Protein AF-A0AAV0WYZ7-F1 (afdb_monomer_lite)

Foldseek 3Di:
DPPVPDDPLPDDPVLLVVLLVCLVVVPDLVVVCVVSVDDSVSSVVSNVVNVVVVVVVVVPDDDPDDVPKDKDKPDWLCPDQPDVNDDDDDPVNDDPDDDPDDDDDDDDDDPPPPPDPPDDRDPDDTDIWIWIADPNDIDIDD

Radius of gyration: 27.32 Å; chains: 1; bounding box: 54×78×45 Å

Structure (mmCIF, N/CA/C/O backbone):
data_AF-A0AAV0WYZ7-F1
#
_entry.id   AF-A0AAV0WYZ7-F1
#
loop_
_atom_site.group_PDB
_atom_site.id
_atom_site.type_symbol
_atom_site.label_atom_id
_atom_site.label_alt_id
_atom_site.label_comp_id
_atom_site.label_asym_id
_atom_site.label_entity_id
_atom_site.label_seq_id
_atom_site.pdbx_PDB_ins_code
_atom_site.Cartn_x
_atom_site.Cartn_y
_atom_site.Cartn_z
_atom_site.occupancy
_atom_site.B_iso_or_equiv
_atom_site.auth_seq_id
_atom_site.auth_comp_id
_atom_site.auth_asym_id
_atom_site.auth_atom_id
_atom_site.pdbx_PDB_model_num
ATOM 1 N N . MET A 1 1 ? 3.472 -14.834 3.094 1.00 48.53 1 MET A N 1
ATOM 2 C CA . MET A 1 1 ? 4.379 -15.950 3.443 1.00 48.53 1 MET A CA 1
ATOM 3 C C . MET A 1 1 ? 3.610 -17.243 3.278 1.00 48.53 1 MET A C 1
ATOM 5 O O . MET A 1 1 ? 2.420 -17.246 3.577 1.00 48.53 1 MET A O 1
ATOM 9 N N . ASP A 1 2 ? 4.237 -18.294 2.753 1.00 50.19 2 ASP A N 1
ATOM 10 C CA . ASP A 1 2 ? 3.587 -19.603 2.706 1.00 50.19 2 ASP A CA 1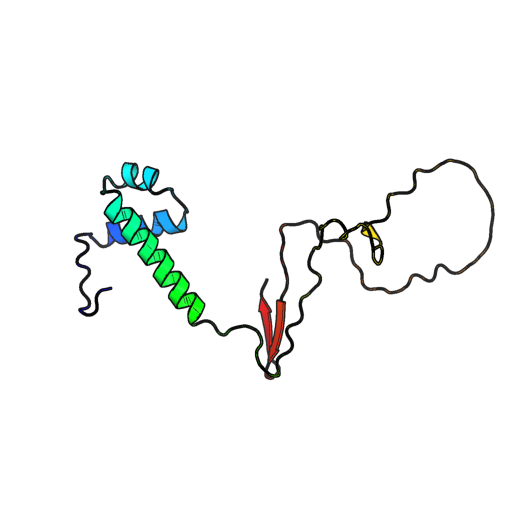
ATOM 11 C C . ASP A 1 2 ? 3.418 -20.168 4.131 1.00 50.19 2 ASP A C 1
ATOM 13 O O . ASP A 1 2 ? 4.011 -19.677 5.095 1.00 50.19 2 ASP A O 1
ATOM 17 N N . ARG A 1 3 ? 2.586 -21.205 4.280 1.00 49.91 3 ARG A N 1
ATOM 18 C CA . ARG A 1 3 ? 2.353 -21.880 5.572 1.00 49.91 3 ARG A CA 1
ATOM 19 C C . ARG A 1 3 ? 3.616 -22.548 6.144 1.00 49.91 3 ARG A C 1
ATOM 21 O O . ARG A 1 3 ? 3.582 -23.024 7.272 1.00 49.91 3 ARG A O 1
ATOM 28 N N . ASN A 1 4 ? 4.716 -22.550 5.390 1.00 55.31 4 ASN A N 1
ATOM 29 C CA . ASN A 1 4 ? 5.968 -23.225 5.708 1.00 55.31 4 ASN A CA 1
ATOM 30 C C . ASN A 1 4 ? 7.102 -22.234 6.036 1.00 55.31 4 ASN A C 1
ATOM 32 O O . ASN A 1 4 ? 8.247 -22.654 6.201 1.00 55.31 4 ASN A O 1
ATOM 36 N N . GLY A 1 5 ? 6.808 -20.930 6.126 1.00 50.62 5 GLY A N 1
ATOM 37 C CA . GLY A 1 5 ? 7.786 -19.897 6.471 1.00 50.62 5 GLY A CA 1
ATOM 38 C C . GLY A 1 5 ? 8.880 -19.677 5.420 1.00 50.62 5 GLY A C 1
ATOM 39 O O . GLY A 1 5 ? 9.884 -19.037 5.725 1.00 50.62 5 GLY A O 1
ATOM 40 N N . LYS A 1 6 ? 8.714 -20.183 4.190 1.00 51.09 6 LYS A N 1
ATOM 41 C CA . LYS A 1 6 ? 9.671 -20.001 3.093 1.00 51.09 6 LYS A CA 1
ATOM 42 C C . LYS A 1 6 ? 9.130 -19.007 2.068 1.00 51.09 6 LYS A C 1
ATOM 44 O O . LYS A 1 6 ? 8.028 -19.125 1.537 1.00 51.09 6 LYS A O 1
ATOM 49 N N . CYS A 1 7 ? 9.932 -17.996 1.752 1.00 58.19 7 CYS A N 1
ATOM 50 C CA . CYS A 1 7 ? 9.715 -17.152 0.584 1.00 58.19 7 CYS A CA 1
ATOM 51 C C . CYS A 1 7 ? 10.257 -17.874 -0.659 1.00 58.19 7 CYS A C 1
ATOM 53 O O . CYS A 1 7 ? 11.401 -17.688 -1.056 1.00 58.19 7 CYS A O 1
ATOM 55 N N . ASN A 1 8 ? 9.426 -18.685 -1.318 1.00 65.06 8 ASN A N 1
ATOM 56 C CA . ASN A 1 8 ? 9.781 -19.321 -2.600 1.00 65.06 8 ASN A CA 1
ATOM 57 C C . ASN A 1 8 ? 9.765 -18.330 -3.784 1.00 65.06 8 ASN A C 1
ATOM 59 O O . ASN A 1 8 ? 9.566 -18.725 -4.927 1.00 65.06 8 ASN A O 1
ATOM 63 N N . SER A 1 9 ? 9.935 -17.031 -3.524 1.00 72.75 9 SER A N 1
ATOM 64 C CA . SER A 1 9 ? 9.909 -15.981 -4.543 1.00 72.75 9 SER A CA 1
ATOM 65 C C . SER A 1 9 ? 11.178 -15.945 -5.394 1.00 72.75 9 SER A C 1
ATOM 67 O O . SER A 1 9 ? 11.174 -15.313 -6.446 1.00 72.75 9 SER A O 1
ATOM 69 N N . GLY A 1 10 ? 12.272 -16.564 -4.932 1.00 81.06 10 GLY A N 1
ATOM 70 C CA . GLY A 1 10 ? 13.581 -16.471 -5.586 1.00 81.06 10 GLY A CA 1
ATOM 71 C C . GLY A 1 10 ? 14.179 -15.058 -5.565 1.00 81.06 10 GLY A C 1
ATOM 72 O O . GLY A 1 10 ? 15.140 -14.795 -6.280 1.00 81.06 10 GLY A O 1
ATOM 73 N N . LEU A 1 11 ? 13.608 -14.150 -4.765 1.00 86.94 11 LEU A N 1
ATOM 74 C CA . LEU A 1 11 ? 14.050 -12.765 -4.629 1.00 86.94 11 LEU A CA 1
ATOM 75 C C . LEU A 1 11 ? 14.911 -12.594 -3.384 1.00 86.94 11 LEU A C 1
ATOM 77 O O . LEU A 1 11 ? 14.593 -13.142 -2.326 1.00 86.94 11 LEU A O 1
ATOM 81 N N . ASN A 1 12 ? 15.971 -11.794 -3.501 1.00 89.69 12 ASN A N 1
ATOM 82 C CA . ASN A 1 12 ? 16.735 -11.382 -2.329 1.00 89.69 12 ASN A CA 1
ATOM 83 C C . ASN A 1 12 ? 15.932 -10.353 -1.501 1.00 89.69 12 ASN A C 1
ATOM 85 O O . ASN A 1 12 ? 14.918 -9.817 -1.948 1.00 89.69 12 ASN A O 1
ATOM 89 N N . LEU A 1 13 ? 16.376 -10.072 -0.274 1.00 88.44 13 LEU A N 1
ATOM 90 C CA . LEU A 1 13 ? 15.667 -9.137 0.603 1.00 88.44 13 LEU A CA 1
ATOM 91 C C . LEU A 1 13 ? 15.602 -7.713 0.025 1.00 88.44 13 LEU A C 1
ATOM 93 O O . LEU A 1 13 ? 14.554 -7.078 0.114 1.00 88.44 13 LEU A O 1
ATOM 97 N N . CYS A 1 14 ? 16.688 -7.222 -0.577 1.00 91.69 14 CYS A N 1
ATOM 98 C CA . CYS A 1 14 ? 16.734 -5.888 -1.180 1.00 91.69 14 CYS A CA 1
ATOM 99 C C . CYS A 1 14 ? 15.709 -5.748 -2.311 1.00 91.69 14 CYS A C 1
ATOM 101 O O . CYS A 1 14 ? 14.986 -4.761 -2.349 1.00 91.69 14 CYS A O 1
ATOM 103 N N . ASP A 1 15 ? 15.586 -6.764 -3.162 1.00 91.62 15 ASP A N 1
ATOM 104 C CA . ASP A 1 15 ? 14.616 -6.833 -4.255 1.00 91.62 15 ASP A CA 1
ATOM 105 C C . ASP A 1 15 ? 13.176 -6.750 -3.739 1.00 91.62 15 ASP A C 1
ATOM 107 O O . ASP A 1 15 ? 12.322 -6.084 -4.320 1.00 91.62 15 ASP A O 1
ATOM 111 N N . ILE A 1 16 ? 12.898 -7.453 -2.638 1.00 92.75 16 ILE A N 1
ATOM 112 C CA . ILE A 1 16 ? 11.578 -7.451 -2.009 1.00 92.75 16 ILE A CA 1
ATOM 113 C C . ILE A 1 16 ? 11.268 -6.058 -1.463 1.00 92.75 16 ILE A C 1
ATOM 115 O O . ILE A 1 16 ? 10.188 -5.527 -1.713 1.00 92.75 16 ILE A O 1
ATOM 119 N N . VAL A 1 17 ? 12.213 -5.454 -0.739 1.00 94.31 17 VAL A N 1
ATOM 120 C CA . VAL A 1 17 ? 12.051 -4.104 -0.184 1.00 94.31 17 VAL A CA 1
ATOM 121 C C . VAL A 1 17 ? 11.868 -3.073 -1.299 1.00 94.31 17 VAL A C 1
ATOM 123 O O . VAL A 1 17 ? 11.013 -2.200 -1.176 1.00 94.31 17 VAL A O 1
ATOM 126 N N . GLU A 1 18 ? 12.596 -3.204 -2.407 1.00 95.31 18 GLU A N 1
ATOM 127 C CA . GLU A 1 18 ? 12.457 -2.348 -3.586 1.00 95.31 18 GLU A CA 1
ATOM 128 C C . GLU A 1 18 ? 11.046 -2.437 -4.200 1.00 95.31 18 GLU A C 1
ATOM 130 O O . GLU A 1 18 ? 10.408 -1.415 -4.454 1.00 95.31 18 GLU A O 1
ATOM 135 N N . LEU A 1 19 ? 10.506 -3.650 -4.378 1.00 95.00 19 LEU A N 1
ATOM 136 C CA . LEU A 1 19 ? 9.143 -3.845 -4.891 1.00 95.00 19 LEU A CA 1
ATOM 137 C C . LEU A 1 19 ? 8.076 -3.267 -3.954 1.00 95.00 19 LEU A C 1
ATOM 139 O O . LEU A 1 19 ? 7.120 -2.644 -4.422 1.00 95.00 19 LEU A O 1
ATOM 143 N N . VAL A 1 20 ? 8.246 -3.439 -2.640 1.00 95.69 20 VAL A N 1
ATOM 144 C CA . VAL A 1 20 ? 7.357 -2.831 -1.638 1.00 95.69 20 VAL A CA 1
ATOM 145 C C . VAL A 1 20 ? 7.433 -1.307 -1.716 1.00 95.69 20 VAL A C 1
ATOM 147 O O . VAL A 1 20 ? 6.398 -0.643 -1.689 1.00 95.69 20 VAL A O 1
ATOM 150 N N . TRP A 1 21 ? 8.634 -0.744 -1.867 1.00 96.81 21 TRP A N 1
ATOM 151 C CA . TRP A 1 21 ? 8.832 0.695 -2.024 1.00 96.81 21 TRP A CA 1
ATOM 152 C C . TRP A 1 21 ? 8.088 1.228 -3.255 1.00 96.81 21 TRP A C 1
ATOM 154 O O . TRP A 1 21 ? 7.291 2.157 -3.126 1.00 96.81 21 TRP A O 1
ATOM 164 N N . TYR A 1 22 ? 8.229 0.595 -4.423 1.00 96.94 22 TYR A N 1
ATOM 165 C CA . TYR A 1 22 ? 7.494 1.012 -5.624 1.00 96.94 22 TYR A CA 1
ATOM 166 C C . TYR A 1 22 ? 5.972 0.964 -5.451 1.00 96.94 22 TYR A C 1
ATOM 168 O O . TYR A 1 22 ? 5.272 1.858 -5.937 1.00 96.94 22 TYR A O 1
ATOM 176 N N . TRP A 1 23 ? 5.453 -0.039 -4.736 1.00 96.75 23 TRP A N 1
ATOM 177 C CA . TRP A 1 23 ? 4.027 -0.125 -4.424 1.00 96.75 23 TRP A CA 1
ATOM 178 C C . TRP A 1 23 ? 3.563 1.027 -3.523 1.00 96.75 23 TRP A C 1
ATOM 180 O O . TRP A 1 23 ? 2.546 1.660 -3.813 1.00 96.75 23 TRP A O 1
ATOM 190 N N . VAL A 1 24 ? 4.325 1.349 -2.471 1.00 96.88 24 VAL A N 1
ATOM 191 C CA . VAL A 1 24 ? 4.019 2.471 -1.564 1.00 96.88 24 VAL A CA 1
ATOM 192 C C . VAL A 1 24 ? 3.973 3.795 -2.330 1.00 96.88 24 VAL A C 1
ATOM 194 O O . VAL A 1 24 ? 3.032 4.567 -2.156 1.00 96.88 24 VAL A O 1
ATOM 197 N N . PHE A 1 25 ? 4.921 4.023 -3.242 1.00 96.56 25 PHE A N 1
ATOM 198 C CA . PHE A 1 25 ? 4.986 5.226 -4.081 1.00 96.56 25 PHE A CA 1
ATOM 199 C C . PHE A 1 25 ? 4.038 5.206 -5.296 1.00 96.56 25 PHE A C 1
ATOM 201 O O . PHE A 1 25 ? 4.115 6.091 -6.148 1.00 96.56 25 PHE A O 1
ATOM 208 N N . GLN A 1 26 ? 3.121 4.233 -5.380 1.00 95.88 26 GLN A N 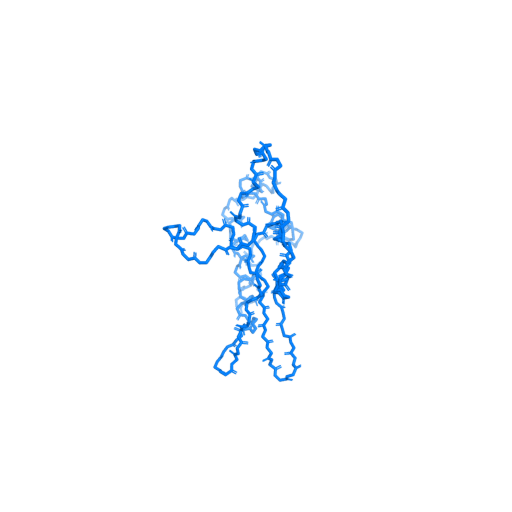1
ATOM 209 C CA . GLN A 1 26 ? 2.106 4.123 -6.438 1.00 95.88 26 GLN A CA 1
ATOM 210 C C . GLN A 1 26 ? 2.693 4.077 -7.862 1.00 95.88 26 GLN A C 1
ATOM 212 O O . GLN A 1 26 ? 2.074 4.532 -8.829 1.00 95.88 26 GLN A O 1
ATOM 217 N N . ILE A 1 27 ? 3.886 3.496 -8.018 1.00 96.88 27 ILE A N 1
ATOM 218 C CA . ILE A 1 27 ? 4.511 3.315 -9.330 1.00 96.88 27 ILE A CA 1
ATOM 219 C C . ILE A 1 27 ? 3.745 2.252 -10.117 1.00 96.88 27 ILE A C 1
ATOM 221 O O . ILE A 1 27 ? 3.452 1.165 -9.612 1.00 96.88 27 ILE A O 1
ATOM 225 N N . LYS A 1 28 ? 3.433 2.542 -11.386 1.00 96.50 28 LYS A N 1
ATOM 226 C CA . LYS A 1 28 ? 2.702 1.609 -12.256 1.00 96.50 28 LYS A CA 1
ATOM 227 C C . LYS A 1 28 ? 3.526 0.345 -12.502 1.00 96.50 28 LYS A C 1
ATOM 229 O O . LYS A 1 28 ? 4.730 0.424 -12.733 1.00 96.50 28 LYS A O 1
ATOM 234 N N . VAL A 1 29 ? 2.856 -0.807 -12.581 1.00 95.75 29 VAL A N 1
ATOM 235 C CA . VAL A 1 29 ? 3.491 -2.114 -12.859 1.00 95.75 29 VAL A CA 1
ATOM 236 C C . VAL A 1 29 ? 4.375 -2.073 -14.110 1.00 95.75 29 VAL A C 1
ATOM 238 O O . VAL A 1 29 ? 5.480 -2.597 -14.090 1.00 95.75 29 VAL A O 1
ATOM 241 N N . THR A 1 30 ? 3.934 -1.395 -15.174 1.00 95.75 30 THR A N 1
ATOM 242 C CA . THR A 1 30 ? 4.704 -1.261 -16.423 1.00 95.75 30 THR A CA 1
ATOM 243 C C . THR A 1 30 ? 6.013 -0.491 -16.243 1.00 95.75 30 THR A C 1
ATOM 245 O O . THR A 1 30 ? 6.982 -0.764 -16.936 1.00 95.75 30 THR A O 1
ATOM 248 N N . GLN A 1 31 ? 6.058 0.484 -15.330 1.00 95.69 31 GLN A N 1
ATOM 249 C CA . GLN A 1 31 ? 7.281 1.232 -15.023 1.00 95.69 31 GLN A CA 1
ATOM 250 C C . GLN A 1 31 ? 8.199 0.409 -14.119 1.00 95.69 31 GLN A C 1
ATOM 252 O O . GLN A 1 31 ? 9.392 0.308 -14.387 1.00 95.69 31 GLN A O 1
ATOM 257 N N . ALA A 1 32 ? 7.631 -0.243 -13.102 1.00 94.88 32 ALA A N 1
ATOM 258 C CA . ALA A 1 32 ? 8.371 -1.148 -12.227 1.00 94.88 32 ALA A CA 1
ATOM 259 C C . ALA A 1 32 ? 9.013 -2.315 -13.005 1.00 94.88 32 ALA A C 1
ATOM 261 O O . ALA A 1 32 ? 10.120 -2.735 -12.672 1.00 94.88 32 ALA A O 1
ATOM 262 N N . GLU A 1 33 ? 8.364 -2.801 -14.068 1.00 95.38 33 GLU A N 1
ATOM 263 C CA . GLU A 1 33 ? 8.905 -3.818 -14.984 1.00 95.38 33 GLU A CA 1
ATOM 264 C C . GLU A 1 33 ? 10.179 -3.333 -15.681 1.00 95.38 33 GLU A C 1
ATOM 266 O O . GLU A 1 33 ? 11.184 -4.044 -15.703 1.00 95.38 33 GLU A O 1
ATOM 271 N N . VAL A 1 34 ? 10.183 -2.086 -16.154 1.00 94.94 34 VAL A N 1
ATOM 272 C CA . VAL A 1 34 ? 11.360 -1.469 -16.779 1.00 94.94 34 VAL A CA 1
ATOM 273 C C . VAL A 1 34 ? 12.486 -1.243 -15.764 1.00 94.94 34 VAL A C 1
ATOM 275 O O . VAL A 1 34 ? 13.646 -1.499 -16.083 1.00 94.94 34 VAL A O 1
ATOM 278 N N . PHE A 1 35 ? 12.167 -0.796 -14.545 1.00 92.94 35 PHE A N 1
ATOM 279 C CA . PHE A 1 35 ? 13.173 -0.487 -13.520 1.00 92.94 35 PHE A CA 1
ATOM 280 C C . PHE A 1 35 ? 13.833 -1.737 -12.938 1.00 92.94 35 PHE A C 1
ATOM 282 O O . PHE A 1 35 ? 15.056 -1.815 -12.855 1.00 92.94 35 PHE A O 1
ATOM 289 N N . THR A 1 36 ? 13.027 -2.735 -12.577 1.00 91.06 36 THR A N 1
ATOM 290 C CA . THR A 1 36 ? 13.512 -3.939 -11.886 1.00 91.06 36 THR A CA 1
ATOM 291 C C . THR A 1 36 ? 13.976 -5.036 -12.839 1.00 91.06 36 THR A C 1
ATOM 293 O O . THR A 1 36 ? 14.630 -5.981 -12.402 1.00 91.06 36 THR A O 1
ATOM 296 N N . LYS A 1 37 ? 13.624 -4.941 -14.133 1.00 91.50 37 LYS A N 1
ATOM 297 C CA . LYS A 1 37 ? 13.832 -5.989 -15.151 1.00 91.50 37 LYS A CA 1
ATOM 298 C C . LYS A 1 37 ? 13.242 -7.350 -14.752 1.00 91.50 37 LYS A C 1
ATOM 300 O O . LYS A 1 37 ? 13.723 -8.396 -15.187 1.00 91.50 37 LYS A O 1
ATOM 305 N N . ARG A 1 38 ? 12.213 -7.351 -13.902 1.00 90.50 38 ARG A N 1
ATOM 306 C CA . ARG A 1 38 ? 11.491 -8.557 -13.472 1.00 90.50 38 ARG A CA 1
ATOM 307 C C . ARG A 1 38 ? 10.294 -8.797 -14.372 1.00 90.50 38 ARG A C 1
ATOM 309 O O . ARG A 1 38 ? 9.786 -7.873 -14.997 1.00 90.50 38 ARG A O 1
ATOM 316 N N . SER A 1 39 ? 9.814 -10.037 -14.402 1.00 93.62 39 SER A N 1
ATOM 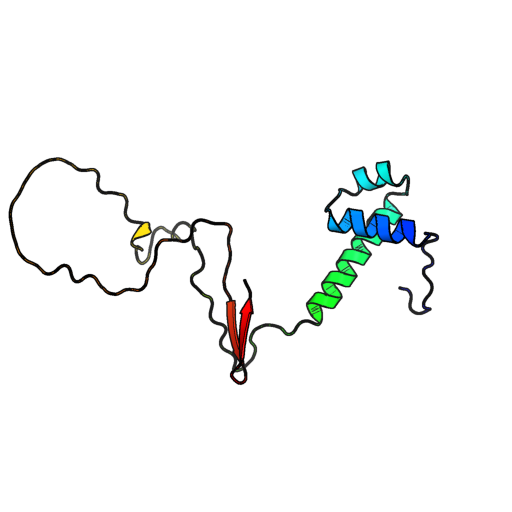317 C CA . SER A 1 39 ? 8.592 -10.341 -15.134 1.00 93.62 39 SER A CA 1
ATOM 318 C C . SER A 1 39 ? 7.406 -9.588 -14.533 1.00 93.62 39 SER A C 1
ATOM 320 O O . SER A 1 39 ? 7.265 -9.447 -13.311 1.00 93.62 39 SER A O 1
ATOM 322 N N . ARG A 1 40 ? 6.500 -9.155 -15.409 1.00 94.31 40 ARG A N 1
ATOM 323 C CA . ARG A 1 40 ? 5.236 -8.537 -15.013 1.00 94.31 40 ARG A CA 1
ATOM 324 C C . ARG A 1 40 ? 4.459 -9.362 -13.986 1.00 94.31 40 ARG A C 1
ATOM 326 O O . ARG A 1 40 ? 3.877 -8.779 -13.077 1.00 94.31 40 ARG A O 1
ATOM 333 N N . SER A 1 41 ? 4.451 -10.692 -14.116 1.00 93.19 41 SER A N 1
ATOM 334 C CA . SER A 1 41 ? 3.740 -11.581 -13.188 1.00 93.19 41 SER A CA 1
ATOM 335 C C . SER A 1 41 ? 4.275 -11.451 -11.765 1.00 93.19 41 SER A C 1
ATOM 337 O O . SER A 1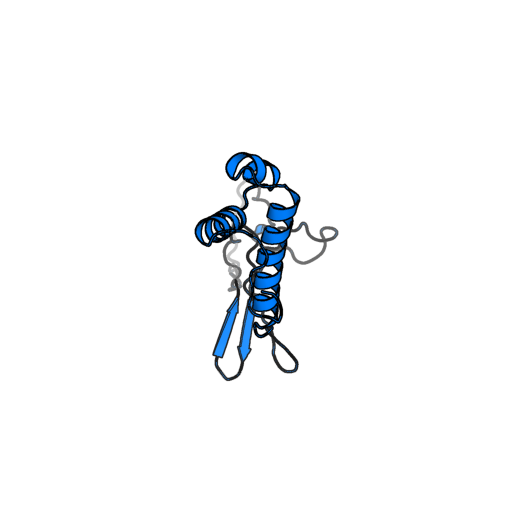 41 ? 3.496 -11.208 -10.853 1.00 93.19 41 SER A O 1
ATOM 339 N N . THR A 1 42 ? 5.600 -11.480 -11.585 1.00 92.56 42 THR A N 1
ATOM 340 C CA . THR A 1 42 ? 6.224 -11.319 -10.267 1.00 92.56 42 THR A CA 1
ATOM 341 C C . THR A 1 42 ? 5.847 -9.980 -9.636 1.00 92.56 42 THR A C 1
ATOM 343 O O . THR A 1 42 ? 5.486 -9.935 -8.465 1.00 92.56 42 THR A O 1
ATOM 346 N N . ILE A 1 43 ? 5.882 -8.886 -10.399 1.00 94.69 43 ILE A N 1
ATOM 347 C CA . ILE A 1 43 ? 5.542 -7.552 -9.877 1.00 94.69 43 ILE A CA 1
ATOM 348 C C . ILE A 1 43 ? 4.071 -7.488 -9.454 1.00 94.69 43 ILE A C 1
ATOM 350 O O . ILE A 1 43 ? 3.762 -6.983 -8.376 1.00 94.69 43 ILE A O 1
ATOM 354 N N . VAL A 1 44 ? 3.167 -8.022 -10.281 1.00 95.69 44 VAL A N 1
ATOM 355 C CA . VAL A 1 44 ? 1.733 -8.088 -9.968 1.00 95.69 44 VAL A CA 1
ATOM 356 C C . VAL A 1 44 ? 1.487 -8.903 -8.700 1.00 95.69 44 VAL A C 1
ATOM 358 O O . VAL A 1 44 ? 0.742 -8.449 -7.833 1.00 95.69 44 VAL A O 1
ATOM 361 N N . ASP A 1 45 ? 2.139 -10.055 -8.554 1.00 93.81 45 ASP A N 1
ATOM 362 C CA . ASP A 1 45 ? 1.997 -10.912 -7.375 1.00 93.81 45 ASP A CA 1
ATOM 363 C C . ASP A 1 45 ? 2.431 -10.186 -6.096 1.00 93.81 45 ASP A C 1
ATOM 365 O O . ASP A 1 45 ? 1.718 -10.218 -5.092 1.00 93.81 45 ASP A O 1
ATOM 369 N N . TRP A 1 46 ? 3.552 -9.457 -6.134 1.00 94.44 46 TRP A N 1
ATOM 370 C CA . TRP A 1 46 ? 4.012 -8.662 -4.991 1.00 94.44 46 TRP A CA 1
ATOM 371 C C . TRP A 1 46 ? 3.091 -7.482 -4.680 1.00 94.44 46 TRP A C 1
ATOM 373 O O . TRP A 1 46 ? 2.793 -7.236 -3.514 1.00 94.44 46 TRP A O 1
ATOM 383 N N . TYR A 1 47 ? 2.581 -6.785 -5.695 1.00 96.12 47 TYR A N 1
ATOM 384 C CA . TYR A 1 47 ? 1.631 -5.685 -5.498 1.00 96.12 47 TYR A CA 1
ATOM 385 C C . TYR A 1 47 ? 0.309 -6.172 -4.894 1.00 96.12 47 TYR A C 1
ATOM 387 O O . TYR A 1 47 ? -0.277 -5.495 -4.044 1.00 96.12 47 TYR A O 1
ATOM 395 N N . ASN A 1 48 ? -0.159 -7.348 -5.316 1.00 95.44 48 ASN A N 1
ATOM 396 C CA . ASN A 1 48 ? -1.326 -7.997 -4.729 1.00 95.44 48 ASN A CA 1
ATOM 397 C C . ASN A 1 48 ? -1.044 -8.424 -3.289 1.00 95.44 48 ASN A C 1
ATOM 399 O O . ASN A 1 48 ? -1.845 -8.125 -2.411 1.00 95.44 48 ASN A O 1
ATOM 403 N N . LEU A 1 49 ? 0.127 -9.002 -3.010 1.00 93.69 49 LEU A N 1
ATOM 404 C CA . LEU A 1 49 ? 0.519 -9.352 -1.646 1.00 93.69 49 LEU A CA 1
ATOM 405 C C . LEU A 1 49 ? 0.555 -8.120 -0.727 1.00 93.69 49 LEU A C 1
ATOM 407 O O . LEU A 1 49 ? 0.040 -8.179 0.387 1.00 93.69 49 LEU A O 1
ATOM 411 N N . CYS A 1 50 ? 1.114 -6.994 -1.181 1.00 95.00 50 CYS A N 1
ATOM 412 C CA . CYS A 1 50 ? 1.099 -5.740 -0.423 1.00 95.00 50 CYS A CA 1
ATOM 413 C C . CYS A 1 50 ? -0.333 -5.274 -0.117 1.00 95.00 50 CYS A C 1
ATOM 415 O O . CYS A 1 50 ? -0.629 -4.885 1.015 1.00 95.00 50 CYS A O 1
ATOM 417 N N . ARG A 1 51 ? -1.238 -5.363 -1.101 1.00 95.50 51 ARG A N 1
ATOM 418 C CA . ARG A 1 51 ? -2.664 -5.056 -0.921 1.00 95.50 51 ARG A CA 1
ATOM 419 C C . ARG A 1 51 ? -3.316 -5.990 0.097 1.00 95.50 51 ARG A C 1
ATOM 421 O O . ARG A 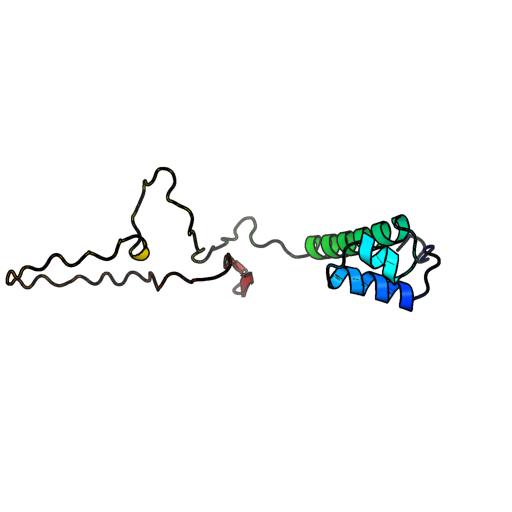1 51 ? -3.995 -5.501 0.993 1.00 95.50 51 ARG A O 1
ATOM 428 N N . ASP A 1 52 ? -3.108 -7.294 -0.020 1.00 94.50 52 ASP A N 1
ATOM 429 C CA . ASP A 1 52 ? -3.727 -8.296 0.849 1.00 94.50 52 ASP A CA 1
ATOM 430 C C . ASP A 1 52 ? -3.271 -8.138 2.298 1.00 94.50 52 ASP A C 1
ATOM 432 O O . ASP A 1 52 ? -4.092 -8.183 3.213 1.00 94.50 52 ASP A O 1
ATOM 436 N N . VAL A 1 53 ? -1.977 -7.883 2.515 1.00 92.81 53 VAL A N 1
ATOM 437 C CA . VAL A 1 53 ? -1.429 -7.601 3.849 1.00 92.81 53 VAL A CA 1
ATOM 438 C C . VAL A 1 53 ? -2.062 -6.339 4.431 1.00 92.81 53 VAL A C 1
ATOM 440 O O . VAL A 1 53 ? -2.506 -6.360 5.579 1.00 92.81 53 VAL A O 1
ATOM 443 N N . ALA A 1 54 ? -2.161 -5.262 3.646 1.00 92.62 54 ALA A N 1
ATOM 444 C CA . ALA A 1 54 ? -2.813 -4.039 4.096 1.00 92.62 54 ALA A CA 1
ATOM 445 C C . ALA A 1 54 ? -4.289 -4.292 4.447 1.00 92.62 54 ALA A C 1
ATOM 447 O O . ALA A 1 54 ? -4.731 -3.929 5.534 1.00 92.62 54 ALA A O 1
ATOM 448 N N . VAL A 1 55 ? -5.046 -4.969 3.577 1.00 92.69 55 VAL A N 1
ATOM 449 C CA . VAL A 1 55 ? -6.463 -5.300 3.803 1.00 92.69 55 VAL A CA 1
ATOM 450 C C . VAL A 1 55 ? -6.642 -6.159 5.051 1.00 92.69 55 VAL A C 1
ATOM 452 O O . VAL A 1 55 ? -7.509 -5.858 5.869 1.00 92.69 55 VAL A O 1
ATOM 455 N N . ALA A 1 56 ? -5.822 -7.195 5.228 1.00 92.31 56 ALA A N 1
ATOM 456 C CA . ALA A 1 56 ? -5.870 -8.053 6.405 1.00 92.31 56 ALA A CA 1
ATOM 457 C C . ALA A 1 56 ? -5.623 -7.256 7.692 1.00 92.31 56 ALA A C 1
ATOM 459 O O . ALA A 1 56 ? -6.294 -7.482 8.696 1.00 92.31 56 ALA A O 1
ATOM 460 N N . GLU A 1 57 ? -4.703 -6.291 7.666 1.00 90.31 57 GLU A N 1
ATOM 461 C CA . GLU A 1 57 ? -4.444 -5.426 8.815 1.00 90.31 57 GLU A CA 1
ATOM 462 C C . GLU A 1 57 ? -5.593 -4.443 9.075 1.00 90.31 57 GLU A C 1
ATOM 464 O O . GLU A 1 57 ? -6.005 -4.251 10.218 1.00 90.31 57 GLU A O 1
ATOM 469 N N . PHE A 1 58 ? -6.194 -3.884 8.022 1.00 86.88 58 PHE A N 1
ATOM 470 C CA . PHE A 1 58 ? -7.390 -3.048 8.144 1.00 86.88 58 PHE A CA 1
ATOM 471 C C . PHE A 1 58 ? -8.602 -3.821 8.677 1.00 86.88 58 PHE A C 1
ATOM 473 O O . PHE A 1 58 ? -9.371 -3.269 9.458 1.00 86.88 58 PHE A O 1
ATOM 480 N N . GLN A 1 59 ? -8.771 -5.093 8.312 1.00 88.44 59 GLN A N 1
ATOM 481 C CA . GLN A 1 59 ? -9.872 -5.932 8.798 1.00 88.44 59 GLN A CA 1
ATOM 482 C C . GLN A 1 59 ? -9.774 -6.256 10.293 1.00 88.44 59 GLN A C 1
ATOM 484 O O . GLN A 1 59 ? -10.804 -6.467 10.931 1.00 88.44 59 GLN A O 1
ATOM 489 N N . LYS A 1 60 ? -8.560 -6.282 10.857 1.00 88.19 60 LYS A N 1
ATOM 490 C CA . LYS A 1 60 ? -8.348 -6.452 12.303 1.00 88.19 60 LYS A CA 1
ATOM 491 C C . LYS A 1 60 ? -8.683 -5.196 13.101 1.00 88.19 60 LYS A C 1
ATOM 493 O O . LYS A 1 60 ? -8.863 -5.288 14.314 1.00 88.19 60 LYS A O 1
ATOM 498 N N . ARG A 1 61 ? -8.740 -4.022 12.459 1.00 83.38 61 ARG A N 1
ATOM 499 C CA . ARG A 1 61 ? -9.103 -2.785 13.156 1.00 83.38 61 ARG A CA 1
ATOM 500 C C . ARG A 1 61 ? -10.537 -2.889 13.665 1.00 83.38 61 ARG A C 1
ATOM 502 O O . ARG A 1 61 ? -11.436 -3.350 12.960 1.00 83.38 61 ARG A O 1
ATOM 509 N N . LYS A 1 62 ? -10.748 -2.418 14.895 1.00 82.69 62 LYS A N 1
ATOM 510 C CA . LYS A 1 62 ? -12.083 -2.269 15.475 1.00 82.69 62 LYS A CA 1
ATOM 511 C C . LYS A 1 62 ? -12.915 -1.378 14.551 1.00 82.69 62 LYS A C 1
ATOM 513 O O . LYS A 1 62 ? -12.473 -0.300 14.155 1.00 82.69 62 LYS A O 1
ATOM 518 N N . LYS A 1 63 ? -14.108 -1.845 14.183 1.00 81.81 63 LYS A N 1
ATOM 519 C CA . LYS A 1 63 ? -15.060 -1.032 13.422 1.00 81.81 63 LYS A CA 1
ATOM 520 C C . LYS A 1 63 ? -15.596 0.070 14.330 1.00 81.81 63 LYS A C 1
ATOM 522 O O . LYS A 1 63 ? -15.901 -0.197 15.489 1.00 81.81 63 LYS A O 1
ATOM 527 N N . MET A 1 64 ? -15.734 1.278 13.793 1.00 80.94 64 MET A N 1
ATOM 528 C CA . MET A 1 64 ? -16.417 2.351 14.506 1.00 80.94 64 MET A CA 1
ATOM 529 C C . MET A 1 64 ? -17.909 2.020 14.633 1.00 80.94 64 MET A C 1
ATOM 531 O O . MET A 1 64 ? -18.539 1.577 13.670 1.00 80.94 64 MET A O 1
ATOM 535 N N . GLY A 1 65 ? -18.468 2.268 15.816 1.00 82.56 65 GLY A N 1
ATOM 536 C CA . GLY A 1 65 ? -19.873 2.009 16.111 1.00 82.56 65 GLY A CA 1
ATOM 537 C C . GLY A 1 65 ? -20.161 0.551 16.476 1.00 82.56 65 GLY A C 1
ATOM 538 O O . GLY A 1 65 ? -19.279 -0.204 16.879 1.00 82.56 65 GLY A O 1
ATOM 539 N N . GLY A 1 66 ? -21.432 0.166 16.373 1.00 84.94 66 GLY A N 1
ATOM 540 C CA . GLY A 1 66 ? -21.946 -1.135 16.805 1.00 84.94 66 GLY A CA 1
ATOM 541 C C . GLY A 1 66 ? -23.255 -0.989 17.589 1.00 84.94 66 GLY A C 1
ATOM 542 O O . GLY A 1 66 ? -23.706 0.134 17.823 1.00 84.94 66 GLY A O 1
ATOM 543 N N . PRO A 1 67 ? -23.903 -2.096 17.990 1.00 85.62 67 PRO A N 1
ATOM 544 C CA . PRO A 1 67 ? -25.112 -2.034 18.807 1.00 85.62 67 PRO A CA 1
ATOM 545 C C . PRO A 1 67 ? -24.880 -1.213 20.084 1.00 85.62 67 PRO A C 1
ATOM 547 O O . PRO A 1 67 ? -23.934 -1.471 20.823 1.00 85.62 67 PRO A O 1
ATOM 550 N N . GLY A 1 68 ? -25.728 -0.212 20.330 1.00 83.88 68 GLY A N 1
ATOM 551 C CA . GLY A 1 68 ? -25.611 0.674 21.495 1.00 83.88 68 GLY A CA 1
ATOM 552 C C . GLY A 1 68 ? -24.573 1.798 21.370 1.00 83.88 68 GLY A C 1
ATOM 553 O O . GLY A 1 68 ? -24.444 2.589 22.299 1.00 83.88 68 GLY A O 1
ATOM 554 N N . LEU A 1 69 ? -23.869 1.912 20.237 1.00 84.62 69 LEU A N 1
ATOM 555 C CA . LEU A 1 69 ? -22.933 3.002 19.958 1.00 84.62 69 LEU A CA 1
ATOM 556 C C . LEU A 1 69 ? -23.506 3.963 18.917 1.00 84.62 69 LEU A C 1
ATOM 558 O O . LEU A 1 69 ? -23.833 3.568 17.797 1.00 84.62 69 LEU A O 1
ATOM 562 N N . VAL A 1 70 ? -23.580 5.244 19.278 1.00 84.44 70 VAL A N 1
ATOM 563 C CA . VAL A 1 70 ? -23.952 6.321 18.357 1.00 84.44 70 VAL A CA 1
ATOM 564 C C . VAL A 1 70 ? -22.685 6.861 17.702 1.00 84.44 70 VAL A C 1
ATOM 566 O O . VAL A 1 70 ? -21.770 7.321 18.386 1.00 84.44 70 VAL A O 1
ATOM 569 N N . VAL A 1 71 ? -22.638 6.790 16.373 1.00 84.38 71 VAL A N 1
ATOM 570 C CA . VAL A 1 71 ? -21.607 7.433 15.554 1.00 84.38 71 VAL A CA 1
ATOM 571 C C . VAL A 1 71 ? -22.140 8.791 15.120 1.00 84.38 71 VAL A C 1
ATOM 573 O O . VAL A 1 71 ? -23.140 8.864 14.406 1.00 84.38 71 VAL A O 1
ATOM 576 N N . GLN A 1 72 ? -21.488 9.857 15.568 1.00 84.25 72 GLN A N 1
ATOM 577 C CA . GLN A 1 72 ? -21.756 11.212 15.119 1.00 84.25 72 GLN A CA 1
ATOM 578 C C . GLN A 1 72 ? -20.889 11.510 13.896 1.00 84.25 72 GLN A C 1
ATOM 580 O O . GLN A 1 72 ? -19.680 11.286 13.890 1.00 84.25 72 GLN A O 1
ATOM 585 N N . ILE A 1 73 ? -21.535 12.017 12.855 1.00 80.56 73 ILE A N 1
ATOM 586 C CA . ILE A 1 73 ? -20.874 12.542 11.666 1.00 80.56 73 ILE A CA 1
ATOM 587 C C . ILE A 1 73 ? -20.835 14.052 11.855 1.00 80.56 73 ILE A C 1
ATOM 589 O O . ILE A 1 73 ? -21.894 14.669 11.983 1.00 80.56 73 ILE A O 1
ATOM 593 N N . ASP A 1 74 ? -19.638 14.620 11.945 1.00 68.12 74 ASP A N 1
ATOM 594 C CA . ASP A 1 74 ? -19.475 16.070 11.975 1.00 68.12 74 ASP A CA 1
ATOM 595 C C . ASP A 1 74 ? -19.705 16.656 10.577 1.00 68.12 74 ASP A C 1
ATOM 597 O O . ASP A 1 74 ? -19.627 15.928 9.582 1.00 68.12 74 ASP A O 1
ATOM 601 N N . GLU A 1 75 ? -20.042 17.947 10.516 1.00 59.50 75 GLU A N 1
ATOM 602 C CA . GLU A 1 75 ? -20.504 18.654 9.321 1.00 59.50 75 GLU A CA 1
ATOM 603 C C . GLU A 1 75 ? -19.660 18.329 8.092 1.00 59.50 75 GLU A C 1
ATOM 605 O O . GLU A 1 75 ? -18.603 18.894 7.816 1.00 59.50 75 GLU A O 1
ATOM 610 N N . SER A 1 76 ? -20.169 17.395 7.303 1.00 57.53 76 SER A N 1
ATOM 611 C CA . SER A 1 76 ? -19.549 17.062 6.050 1.00 57.53 76 SER A CA 1
ATOM 612 C C . SER A 1 76 ? -19.841 18.143 5.042 1.00 57.53 76 SER A C 1
ATOM 614 O O . SER A 1 76 ? -20.967 18.644 4.942 1.00 57.53 76 SER A O 1
ATOM 616 N N . LEU A 1 77 ? -18.837 18.441 4.234 1.00 55.72 77 LEU A N 1
ATOM 617 C CA . LEU A 1 77 ? -18.942 19.387 3.153 1.00 55.72 77 LEU A CA 1
ATOM 618 C C . LEU A 1 77 ? -19.847 18.849 2.040 1.00 55.72 77 LEU A C 1
ATOM 620 O O . LEU A 1 77 ? -19.371 18.469 0.978 1.00 55.72 77 LEU A O 1
ATOM 624 N N . PHE A 1 78 ? -21.164 18.820 2.242 1.00 57.31 78 PHE A N 1
ATOM 625 C CA . PHE A 1 78 ? -22.122 18.543 1.180 1.00 57.31 78 PHE A CA 1
ATOM 626 C C . PHE A 1 78 ? -22.140 19.740 0.213 1.00 57.31 78 PHE A C 1
ATOM 628 O O . PHE A 1 78 ? -23.096 20.508 0.169 1.00 57.31 78 PHE A O 1
ATOM 635 N N . GLN A 1 79 ? -21.086 19.888 -0.599 1.00 54.34 79 GLN A N 1
ATOM 636 C CA . GLN A 1 79 ? -21.082 20.747 -1.793 1.00 54.34 79 GLN A CA 1
ATOM 637 C C . GLN A 1 79 ? -22.024 20.204 -2.885 1.00 54.34 79 GLN A C 1
ATOM 639 O O . GLN A 1 79 ? -22.083 20.729 -3.997 1.00 54.34 79 GLN A O 1
ATOM 644 N N . GLY A 1 80 ? -22.733 19.105 -2.612 1.00 57.41 80 GLY A N 1
ATOM 645 C CA . GLY A 1 80 ? -23.692 18.527 -3.534 1.00 57.41 80 GLY A CA 1
ATOM 646 C C . GLY A 1 80 ? -24.829 19.505 -3.807 1.00 57.41 80 GLY A C 1
ATOM 647 O O . GLY A 1 80 ? -25.437 20.049 -2.886 1.00 57.41 80 GLY A O 1
ATOM 648 N N . LYS A 1 81 ? -25.154 19.695 -5.091 1.00 62.19 81 LYS A N 1
ATOM 649 C CA . LYS A 1 81 ? -26.398 20.358 -5.497 1.00 62.19 81 LYS A CA 1
ATOM 650 C C . LYS A 1 81 ? -27.562 19.705 -4.754 1.00 62.19 81 LYS A C 1
ATOM 652 O O . LYS A 1 81 ? -27.670 18.476 -4.732 1.00 62.19 81 LYS A O 1
ATOM 657 N N . ARG A 1 82 ? -28.441 20.521 -4.167 1.00 72.00 82 ARG A N 1
ATOM 658 C CA . ARG A 1 82 ? -29.657 20.034 -3.506 1.00 72.00 82 ARG A CA 1
ATOM 659 C C . ARG A 1 82 ? -30.407 19.099 -4.452 1.00 72.00 82 ARG A C 1
ATOM 661 O O . ARG A 1 82 ? -30.665 19.453 -5.606 1.00 72.00 82 ARG A O 1
ATOM 668 N N . LYS A 1 83 ? -30.773 17.906 -3.971 1.00 67.56 83 LYS A N 1
ATOM 669 C CA . LYS A 1 83 ? -31.565 16.954 -4.760 1.00 67.56 83 LYS A CA 1
ATOM 670 C C . LYS A 1 83 ? -32.882 17.642 -5.142 1.00 67.56 83 LYS A C 1
ATOM 672 O O . LYS A 1 83 ? -33.656 18.032 -4.272 1.00 67.56 83 LYS A O 1
ATOM 677 N N . TYR A 1 84 ? -33.100 17.845 -6.441 1.00 78.56 84 TYR A N 1
ATOM 678 C CA . TYR A 1 84 ? -34.233 18.604 -6.997 1.00 78.56 84 TYR A CA 1
ATOM 679 C C . TYR A 1 84 ? -34.320 20.085 -6.578 1.00 78.56 84 TYR A C 1
ATOM 681 O O . TYR A 1 84 ? -35.395 20.668 -6.671 1.00 78.56 84 TYR A O 1
ATOM 689 N N . ASN A 1 85 ? -33.229 20.703 -6.106 1.00 73.44 85 ASN A N 1
ATOM 690 C CA . ASN A 1 85 ? -33.213 22.071 -5.560 1.00 73.44 85 ASN A CA 1
ATOM 691 C C . ASN A 1 85 ? -34.214 22.312 -4.410 1.00 73.44 85 ASN A C 1
ATOM 693 O O . ASN A 1 85 ? -34.544 23.458 -4.112 1.00 73.44 85 ASN A O 1
ATOM 697 N N . ARG A 1 86 ? -34.680 21.246 -3.748 1.00 69.06 86 ARG A N 1
ATOM 698 C CA . ARG A 1 86 ? -35.636 21.310 -2.634 1.00 69.06 86 ARG A CA 1
ATOM 699 C C . ARG A 1 86 ? -34.926 21.171 -1.287 1.00 69.06 86 ARG A C 1
ATOM 701 O O . ARG A 1 86 ? -33.855 20.573 -1.209 1.00 69.06 86 ARG A O 1
ATOM 708 N N . GLY A 1 87 ? -35.555 21.691 -0.234 1.00 69.75 87 GLY A N 1
ATOM 709 C CA . GLY A 1 87 ? -35.047 21.652 1.141 1.00 69.75 87 GLY A CA 1
ATOM 710 C C . GLY A 1 87 ? -34.544 23.008 1.645 1.00 69.75 87 GLY A C 1
ATOM 711 O O . GLY A 1 87 ? -34.629 24.014 0.942 1.00 69.75 87 GLY A O 1
ATOM 712 N N . ARG A 1 88 ? -34.051 23.028 2.888 1.00 66.50 88 ARG A N 1
ATOM 713 C CA . ARG A 1 88 ? -33.606 24.241 3.590 1.00 66.50 88 ARG A CA 1
ATOM 714 C C . ARG A 1 88 ? -32.400 24.870 2.884 1.00 66.50 88 ARG A C 1
ATOM 716 O O . ARG A 1 88 ? -31.425 24.183 2.592 1.00 66.50 88 ARG A O 1
ATOM 723 N N . LEU A 1 89 ? -32.470 26.177 2.632 1.00 68.44 89 LEU A N 1
ATOM 724 C CA . LEU A 1 89 ? -31.331 26.965 2.162 1.00 68.44 89 LEU A CA 1
ATOM 725 C C . LEU A 1 89 ? -30.371 27.203 3.325 1.00 68.44 89 LEU A C 1
ATOM 727 O O . LEU A 1 89 ? -30.797 27.618 4.403 1.00 68.44 89 LEU A O 1
ATOM 731 N N . HIS A 1 90 ? -29.086 26.945 3.107 1.00 63.59 90 HIS A N 1
ATOM 732 C CA . HIS A 1 90 ? -28.045 27.335 4.054 1.00 63.59 90 HIS A CA 1
ATOM 733 C C . HIS A 1 90 ? -27.532 28.731 3.684 1.00 63.59 90 HIS A C 1
ATOM 735 O O . HIS A 1 90 ? -27.649 29.151 2.534 1.00 63.59 90 HIS A O 1
ATOM 741 N N . LEU A 1 91 ? -26.961 29.458 4.647 1.00 63.22 91 LEU A N 1
ATOM 742 C CA . LEU A 1 91 ? -26.523 30.845 4.451 1.00 63.22 91 LEU A CA 1
ATOM 743 C C . LEU A 1 91 ? -25.539 30.985 3.273 1.00 63.22 91 LEU A C 1
ATOM 745 O O . LEU A 1 91 ? -25.684 31.885 2.455 1.00 63.22 91 LEU A O 1
ATOM 749 N N . GLY A 1 92 ? -24.623 30.021 3.115 1.00 61.75 92 GLY A N 1
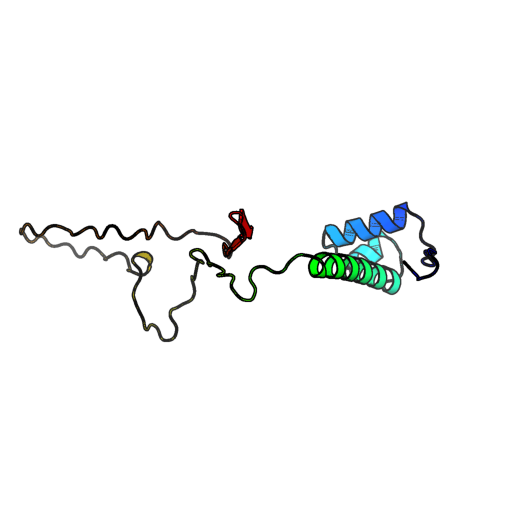ATOM 750 C CA . GLY A 1 92 ? -23.668 29.975 2.001 1.00 61.75 92 GLY A CA 1
ATOM 751 C C . GLY A 1 92 ? -24.250 29.588 0.633 1.00 61.75 92 GLY A C 1
ATOM 752 O O . GLY A 1 92 ? -23.492 29.500 -0.324 1.00 61.75 92 GLY A O 1
ATOM 753 N N . ASP A 1 93 ? -25.554 29.314 0.533 1.00 62.72 93 ASP A N 1
ATOM 754 C CA . ASP A 1 93 ? -26.246 29.106 -0.748 1.00 62.72 93 ASP A CA 1
ATOM 755 C C . ASP A 1 93 ? -26.899 30.391 -1.279 1.00 62.72 93 ASP A C 1
ATOM 757 O O . ASP A 1 93 ? -27.403 30.401 -2.408 1.00 62.72 93 ASP A O 1
ATOM 761 N N . ARG A 1 94 ? -26.962 31.450 -0.460 1.00 64.00 94 ARG A N 1
ATOM 762 C CA . ARG A 1 94 ? -27.499 32.742 -0.883 1.00 64.00 94 ARG A CA 1
ATOM 763 C C . ARG A 1 94 ? -26.533 33.332 -1.905 1.00 64.00 94 ARG A C 1
ATOM 765 O O . ARG A 1 94 ? -25.332 33.414 -1.653 1.00 64.00 94 ARG A O 1
ATOM 772 N N . LYS A 1 95 ? -27.048 33.698 -3.080 1.00 61.34 95 LYS A N 1
ATOM 773 C CA . LYS A 1 95 ? -26.273 34.523 -4.009 1.00 61.34 95 LYS A CA 1
ATOM 774 C C . LYS A 1 95 ? -26.012 35.870 -3.322 1.00 61.34 95 LYS A C 1
ATOM 776 O O . LYS A 1 95 ? -26.907 36.323 -2.609 1.00 61.34 95 LYS A O 1
ATOM 781 N N . PRO A 1 96 ? -24.831 36.484 -3.501 1.00 60.41 96 PRO A N 1
ATOM 782 C CA . PRO A 1 96 ? -24.655 37.874 -3.102 1.00 60.41 96 PRO A CA 1
ATOM 783 C C . PRO A 1 96 ? -25.741 38.703 -3.790 1.00 60.41 96 PRO A C 1
ATOM 785 O O . PRO A 1 96 ? -25.996 38.501 -4.980 1.00 60.41 96 PRO A O 1
ATOM 788 N N . GLU A 1 97 ? -26.424 39.554 -3.028 1.00 63.53 97 GLU A N 1
ATOM 789 C CA . GLU A 1 97 ? -27.372 40.491 -3.616 1.00 63.53 97 GLU A CA 1
ATOM 790 C C . GLU A 1 97 ? -26.588 41.427 -4.536 1.00 63.53 97 GLU A C 1
ATOM 792 O O . GLU A 1 97 ? -25.575 42.011 -4.147 1.00 63.53 97 GLU A O 1
ATOM 797 N N . GLU A 1 98 ? -26.995 41.482 -5.801 1.00 52.84 98 GLU A N 1
ATOM 798 C CA . GLU A 1 98 ? -26.506 42.499 -6.716 1.00 52.84 98 GLU A CA 1
ATOM 799 C C . GLU A 1 98 ? -27.117 43.813 -6.233 1.00 52.84 98 GLU A C 1
ATOM 801 O O . GLU A 1 98 ? -28.335 43.968 -6.277 1.00 52.84 98 GLU A O 1
ATOM 806 N N . ASN A 1 99 ? -26.280 44.714 -5.710 1.00 45.16 99 ASN A N 1
ATOM 807 C CA . ASN A 1 99 ? -26.681 46.059 -5.308 1.00 45.16 99 ASN A CA 1
ATOM 808 C C . ASN A 1 99 ? -27.348 46.762 -6.501 1.00 45.16 99 ASN A C 1
ATOM 810 O O . ASN A 1 99 ? -26.662 47.311 -7.364 1.00 45.16 99 ASN A O 1
ATOM 814 N N . SER A 1 100 ? -28.676 46.743 -6.563 1.00 46.31 100 SER A N 1
ATOM 815 C CA . SER A 1 100 ? -29.418 47.786 -7.252 1.00 46.31 100 SER A CA 1
ATOM 816 C C . SER A 1 100 ? -29.476 48.965 -6.292 1.00 46.31 100 SER A C 1
ATOM 818 O O . SER A 1 100 ? -30.160 48.896 -5.271 1.00 46.31 100 SER A O 1
ATOM 820 N N . ASP A 1 101 ? -28.687 49.992 -6.601 1.00 49.62 101 ASP A N 1
ATOM 821 C CA . ASP A 1 101 ? -28.787 51.316 -6.001 1.00 49.62 101 ASP A CA 1
ATOM 822 C C . ASP A 1 101 ? -30.257 51.740 -5.920 1.00 49.62 101 ASP A C 1
ATOM 824 O O . ASP A 1 101 ? -30.922 51.785 -6.950 1.00 49.62 101 ASP A O 1
ATOM 828 N N . GLU A 1 102 ? -30.748 52.029 -4.715 1.00 44.16 102 GLU A N 1
ATOM 829 C CA . GLU A 1 102 ? -31.583 53.193 -4.390 1.00 44.16 102 GLU A CA 1
ATOM 830 C C . GLU A 1 102 ? -31.946 53.170 -2.892 1.00 44.16 102 GLU A C 1
ATOM 832 O O . GLU A 1 102 ? -32.369 52.161 -2.332 1.00 44.16 102 GLU A O 1
ATOM 837 N N . ASN A 1 103 ? -31.690 54.304 -2.236 1.00 46.41 103 ASN A N 1
ATOM 838 C CA . ASN A 1 103 ? -31.970 54.581 -0.830 1.00 46.41 103 ASN A CA 1
ATOM 839 C C . ASN A 1 103 ? -33.454 54.390 -0.498 1.00 46.41 103 ASN A C 1
ATOM 841 O O . ASN A 1 103 ? -34.280 54.986 -1.179 1.00 46.41 103 ASN A O 1
ATOM 845 N N . GLU A 1 104 ? -33.772 53.748 0.627 1.00 43.62 104 GLU A N 1
ATOM 846 C CA . GLU A 1 104 ? -34.946 54.121 1.421 1.00 43.62 104 GLU A CA 1
ATOM 847 C C . GLU A 1 104 ? -34.787 53.724 2.898 1.00 43.62 104 GLU A C 1
ATOM 849 O O . GLU A 1 104 ? -34.045 52.818 3.272 1.00 43.62 104 GLU A O 1
ATOM 854 N N . GLU A 1 105 ? -35.408 54.542 3.732 1.00 39.41 105 GLU A N 1
ATOM 855 C CA . GLU A 1 105 ? -35.084 54.873 5.112 1.00 39.41 105 GLU A CA 1
ATOM 856 C C . GLU A 1 105 ? -35.802 53.965 6.133 1.00 39.41 105 GLU A C 1
ATOM 858 O O . GLU A 1 105 ? -36.967 53.636 5.951 1.00 39.41 105 GLU A O 1
ATOM 863 N N . SER A 1 106 ? -35.122 53.684 7.254 1.00 48.88 106 SER A N 1
ATOM 864 C CA . SER A 1 106 ? -35.672 53.408 8.598 1.00 48.88 106 SER A CA 1
ATOM 865 C C . SER A 1 106 ? -36.627 52.221 8.813 1.00 48.88 106 SER A C 1
ATOM 867 O O . SER A 1 106 ? -37.754 52.202 8.325 1.00 48.88 106 SER A O 1
ATOM 869 N N . SER A 1 107 ? -36.243 51.313 9.719 1.00 39.44 107 SER A N 1
ATOM 870 C CA . SER A 1 107 ? -36.985 50.998 10.959 1.00 39.44 107 SER A CA 1
ATOM 871 C C . SER A 1 107 ? -36.187 49.983 11.783 1.00 39.44 107 SER A C 1
ATOM 873 O O . SER A 1 107 ? -35.752 48.962 11.255 1.00 39.44 107 SER A O 1
ATOM 875 N N . ASP A 1 108 ? -35.987 50.278 13.068 1.00 46.44 108 ASP A N 1
ATOM 876 C CA . ASP A 1 108 ? -35.372 49.388 14.053 1.00 46.44 108 ASP A CA 1
ATOM 877 C C . ASP A 1 108 ? -36.188 48.092 14.200 1.00 46.44 108 ASP A C 1
ATOM 879 O O . ASP A 1 108 ? -37.146 48.038 14.970 1.00 46.44 108 ASP A O 1
ATOM 883 N N . GLU A 1 109 ? -35.808 47.030 13.494 1.00 44.72 109 GLU A N 1
ATOM 884 C CA . GLU A 1 109 ? -36.171 45.668 13.881 1.00 44.72 109 GLU A CA 1
ATOM 885 C C . GLU A 1 109 ? -34.877 44.896 14.100 1.00 44.72 109 GLU A C 1
ATOM 887 O O . GLU A 1 109 ? -34.111 44.664 13.164 1.00 44.72 109 GLU A O 1
ATOM 892 N N . ASP A 1 110 ? -34.627 44.566 15.370 1.00 36.84 110 ASP A N 1
ATOM 893 C CA . ASP A 1 110 ? -33.526 43.735 15.837 1.00 36.84 110 ASP A CA 1
ATOM 894 C C . ASP A 1 110 ? -33.233 42.625 14.822 1.00 36.84 110 ASP A C 1
ATOM 896 O O . ASP A 1 110 ? -34.026 41.689 14.659 1.00 36.84 110 ASP A O 1
ATOM 900 N N . GLU A 1 111 ? -32.077 42.695 14.151 1.00 41.88 111 GLU A N 1
ATOM 901 C CA . GLU A 1 111 ? -31.534 41.516 13.496 1.00 41.88 111 GLU A CA 1
ATOM 902 C C . GLU A 1 111 ? -31.350 40.483 14.602 1.00 41.88 111 GLU A C 1
ATOM 904 O O . GLU A 1 111 ? -30.383 40.504 15.367 1.00 41.88 111 GLU A O 1
ATOM 909 N N . VAL A 1 112 ? -32.309 39.566 14.709 1.00 43.00 112 VAL A N 1
ATOM 910 C CA . VAL A 1 112 ? -32.153 38.351 15.485 1.00 43.00 112 VAL A CA 1
ATOM 911 C C . VAL A 1 112 ? -31.075 37.569 14.749 1.00 43.00 112 VAL A C 1
ATOM 913 O O . VAL A 1 112 ? -31.363 36.714 13.908 1.00 43.00 112 VAL A O 1
ATOM 916 N N . ILE A 1 113 ? -29.812 37.895 15.035 1.00 43.50 113 ILE A N 1
ATOM 917 C CA . ILE A 1 113 ? -28.660 37.081 14.694 1.00 43.50 113 ILE A CA 1
ATOM 918 C C . ILE A 1 113 ? -28.927 35.786 15.436 1.00 43.50 113 ILE A C 1
ATOM 920 O O . ILE A 1 113 ? -28.653 35.634 16.627 1.00 43.50 113 ILE A O 1
ATOM 924 N N . SER A 1 114 ? -29.586 34.856 14.749 1.00 43.50 114 SER A N 1
ATOM 925 C CA . SER A 1 114 ? -29.779 33.533 15.287 1.00 43.50 114 SER A CA 1
ATOM 926 C C . SER A 1 114 ? -28.367 33.023 15.529 1.00 43.50 114 SER A C 1
ATOM 928 O O . SER A 1 114 ? -27.604 32.892 14.570 1.00 43.50 114 SER A O 1
ATOM 930 N N . ASN A 1 115 ? -28.019 32.789 16.796 1.00 44.50 115 ASN A N 1
ATOM 931 C CA . ASN A 1 115 ? -26.782 32.148 17.243 1.00 44.50 115 ASN A CA 1
ATOM 932 C C . ASN A 1 115 ? -26.753 30.686 16.766 1.00 44.50 115 ASN A C 1
ATOM 934 O O . ASN A 1 115 ? -26.689 29.740 17.548 1.00 44.50 115 ASN A O 1
ATOM 938 N N . GLN A 1 116 ? -26.911 30.482 15.466 1.00 46.06 116 GLN A N 1
ATOM 939 C CA . GLN A 1 116 ? -26.823 29.201 14.818 1.00 46.06 116 GLN A CA 1
ATOM 940 C C . GLN A 1 116 ? -25.358 29.033 14.434 1.00 46.06 116 GLN A C 1
ATOM 942 O O . GLN A 1 116 ? -24.823 29.809 13.646 1.00 46.06 116 GLN A O 1
ATOM 947 N N . ASN A 1 117 ? -24.726 28.028 15.040 1.00 46.94 117 ASN A N 1
ATOM 948 C CA . ASN A 1 117 ? -23.321 27.646 14.885 1.00 46.94 117 ASN A CA 1
ATOM 949 C C . ASN A 1 117 ? -22.994 27.113 13.477 1.00 46.94 117 ASN A C 1
ATOM 951 O O . ASN A 1 117 ? -22.379 26.064 13.347 1.00 46.94 117 ASN A O 1
ATOM 955 N N . TYR A 1 118 ? -23.406 27.794 12.413 1.00 48.16 118 TYR A N 1
ATOM 956 C CA . TYR A 1 118 ? -23.006 27.436 11.059 1.00 48.16 118 TYR A CA 1
ATOM 957 C C . TYR A 1 118 ? -21.848 28.343 10.671 1.00 48.16 118 TYR A C 1
ATOM 959 O O . TYR A 1 118 ? -22.033 29.427 10.117 1.00 48.16 118 TYR A O 1
ATOM 967 N N . GLY A 1 119 ? -20.645 27.910 11.048 1.00 51.31 119 GLY A N 1
ATOM 968 C CA . GLY A 1 119 ? -19.404 28.552 10.640 1.00 51.31 119 GLY A CA 1
ATOM 969 C C . GLY A 1 119 ? -19.250 28.601 9.116 1.00 51.31 119 GLY A C 1
ATOM 970 O O . GLY A 1 119 ? -20.022 28.026 8.344 1.00 51.31 119 GLY A O 1
ATOM 971 N N . GLN A 1 120 ? -18.224 29.317 8.665 1.00 52.78 120 GLN A N 1
ATOM 972 C CA . GLN A 1 120 ? -17.868 29.414 7.253 1.00 52.78 120 GLN A CA 1
ATOM 973 C C . GLN A 1 120 ? -17.681 28.012 6.643 1.00 52.78 120 GLN A C 1
ATOM 975 O O . GLN A 1 120 ? -16.991 27.170 7.216 1.00 52.78 120 GLN A O 1
ATOM 980 N N . ARG A 1 121 ? -18.284 27.756 5.468 1.00 56.84 121 ARG A N 1
ATOM 981 C CA . ARG A 1 121 ? -18.122 26.479 4.748 1.00 56.84 121 ARG A CA 1
ATOM 982 C C . ARG A 1 121 ? -16.627 26.182 4.560 1.00 56.84 121 ARG A C 1
ATOM 984 O O . ARG A 1 121 ? -15.919 26.980 3.946 1.00 56.84 121 ARG A O 1
ATOM 991 N N . ILE A 1 122 ? -16.168 25.029 5.044 1.00 54.50 122 ILE A N 1
ATOM 992 C CA . ILE A 1 122 ? -14.768 24.597 4.932 1.00 54.50 122 ILE A CA 1
ATOM 993 C C . ILE A 1 122 ? -14.441 24.358 3.449 1.00 54.50 122 ILE A C 1
ATOM 995 O O . ILE A 1 122 ? -15.021 23.482 2.826 1.00 54.50 122 ILE A O 1
ATOM 999 N N . GLN A 1 123 ? -13.534 25.112 2.829 1.00 50.31 123 GLN A N 1
ATOM 1000 C CA . GLN A 1 123 ? -13.123 24.828 1.446 1.00 50.31 123 GLN A CA 1
ATOM 1001 C C . GLN A 1 123 ? -11.974 23.814 1.456 1.00 50.31 123 GLN A C 1
ATOM 1003 O O . GLN A 1 123 ? -10.889 24.117 1.942 1.00 50.31 123 GLN A O 1
ATOM 1008 N N . GLY A 1 124 ? -12.201 22.601 0.945 1.00 58.75 124 GLY A N 1
ATOM 1009 C CA . GLY A 1 124 ? -11.178 21.557 0.932 1.00 58.75 124 GLY A CA 1
ATOM 1010 C C . GLY A 1 124 ? -11.642 20.236 0.310 1.00 58.75 124 GLY A C 1
ATOM 1011 O O . GLY A 1 124 ? -12.802 20.124 -0.098 1.00 58.75 124 GLY A O 1
ATOM 1012 N N . PRO A 1 125 ? -10.739 19.240 0.210 1.00 55.00 125 PRO A N 1
ATOM 1013 C CA . PRO A 1 125 ? -11.093 17.875 -0.171 1.00 55.00 125 PRO A CA 1
ATOM 1014 C C . PRO A 1 125 ? -12.203 17.338 0.742 1.00 55.00 125 PRO A C 1
ATOM 1016 O O . PRO A 1 125 ? -12.377 17.821 1.854 1.00 55.00 125 PRO A O 1
ATOM 1019 N N . TRP A 1 126 ? -12.963 16.342 0.292 1.00 55.72 126 TRP A N 1
ATOM 1020 C CA . TRP A 1 126 ? -13.984 15.703 1.125 1.00 55.72 126 TRP A CA 1
ATOM 1021 C C . TRP A 1 126 ? -13.339 15.081 2.371 1.00 55.72 126 TRP A C 1
ATOM 1023 O O . TRP A 1 126 ? -12.681 14.051 2.259 1.00 55.72 126 TRP A O 1
ATOM 1033 N N . ILE A 1 127 ? -13.538 15.692 3.539 1.00 56.53 127 ILE A N 1
ATOM 1034 C CA . ILE A 1 127 ? -13.135 15.130 4.832 1.00 56.53 127 ILE A CA 1
ATOM 1035 C C . ILE A 1 127 ? -14.408 15.028 5.668 1.00 56.53 127 ILE A C 1
ATOM 1037 O O . ILE A 1 127 ? -15.039 16.041 5.971 1.00 56.53 127 ILE A O 1
ATOM 1041 N N . PHE A 1 128 ? -14.842 13.804 5.955 1.00 63.81 128 PHE A N 1
ATOM 1042 C CA . PHE A 1 128 ? -15.925 13.556 6.900 1.00 63.81 128 PHE A CA 1
ATOM 1043 C C . PHE A 1 128 ? -15.267 13.262 8.242 1.00 63.81 128 PHE A C 1
ATOM 1045 O O . PHE A 1 128 ? -14.618 12.231 8.384 1.00 63.81 128 PHE A O 1
ATOM 1052 N N . GLY A 1 129 ? -15.455 14.138 9.227 1.00 67.50 129 GLY A N 1
ATOM 1053 C CA . GLY A 1 129 ? -15.151 13.787 10.608 1.00 67.50 129 GLY A CA 1
ATOM 1054 C C . GLY A 1 129 ? -16.197 12.797 11.115 1.00 67.50 129 GLY A C 1
ATOM 1055 O O . GLY A 1 129 ? -17.392 13.082 11.087 1.00 67.50 129 GLY A O 1
ATOM 1056 N N . LEU A 1 130 ? -15.768 11.628 11.573 1.00 80.69 130 LEU A N 1
ATOM 1057 C CA . LEU A 1 130 ? -16.609 10.669 12.279 1.00 80.69 130 LEU A CA 1
ATOM 1058 C C . LEU A 1 130 ? -16.116 10.566 13.715 1.00 80.69 130 LEU A C 1
ATOM 1060 O O . LEU A 1 130 ? -14.923 10.379 13.949 1.00 80.69 130 LEU A O 1
ATOM 1064 N N . CYS A 1 131 ? -17.015 10.649 14.688 1.00 81.38 131 CYS A N 1
ATOM 1065 C CA . CYS A 1 131 ? -16.672 10.392 16.076 1.00 81.38 131 CYS A CA 1
ATOM 1066 C C . CYS A 1 131 ? -17.682 9.468 16.752 1.00 81.38 131 CYS A C 1
ATOM 1068 O O . CYS A 1 131 ? -18.873 9.471 16.448 1.00 81.38 131 CYS A O 1
ATOM 1070 N N . CYS A 1 132 ? -17.209 8.645 17.682 1.00 82.25 132 CYS A N 1
ATOM 1071 C CA . CYS A 1 132 ? -18.085 7.854 18.535 1.00 82.25 132 CYS A CA 1
ATOM 1072 C C . CYS A 1 132 ? -17.561 7.844 19.968 1.00 82.25 132 CYS A C 1
ATOM 1074 O O . CYS A 1 132 ? -16.351 7.805 20.201 1.00 82.25 132 CYS A O 1
ATOM 1076 N N . LYS A 1 133 ? -18.481 7.891 20.934 1.00 79.50 133 LYS A N 1
ATOM 1077 C CA . LYS A 1 133 ? -18.150 7.817 22.357 1.00 79.50 133 LYS A CA 1
ATOM 1078 C C . LYS A 1 133 ? -18.386 6.397 22.856 1.00 79.50 133 LYS A C 1
ATOM 1080 O O . LYS A 1 133 ? -19.513 5.910 22.808 1.00 79.50 133 LYS A O 1
ATOM 1085 N N . HIS A 1 134 ? -17.338 5.762 23.362 1.00 78.62 134 HIS A N 1
ATOM 1086 C CA . HIS A 1 134 ? -17.371 4.411 23.915 1.00 78.62 134 HIS A CA 1
ATOM 1087 C C . HIS A 1 134 ? -16.587 4.390 25.228 1.00 78.62 134 HIS A C 1
ATOM 1089 O O . HIS A 1 134 ? -15.438 4.818 25.257 1.00 78.62 134 HIS A O 1
ATOM 1095 N N . ASP A 1 135 ? -17.216 3.957 26.324 1.00 76.50 135 ASP A N 1
ATOM 1096 C CA . ASP A 1 135 ? -16.588 3.831 27.652 1.00 76.50 135 ASP A CA 1
ATOM 1097 C C . ASP A 1 135 ? -15.873 5.104 28.150 1.00 76.50 135 ASP A C 1
ATOM 1099 O O . ASP A 1 135 ? -14.829 5.064 28.793 1.00 76.50 135 ASP A O 1
ATOM 1103 N N . GLY A 1 136 ? -16.438 6.273 27.831 1.00 75.69 136 GLY A N 1
ATOM 1104 C CA . GLY A 1 136 ? -15.865 7.575 28.193 1.00 75.69 136 GLY A CA 1
ATOM 1105 C C . GLY A 1 136 ? -14.741 8.062 27.271 1.00 75.69 136 GLY A C 1
ATOM 1106 O O . GLY A 1 136 ? -14.342 9.219 27.387 1.00 75.69 136 GLY A O 1
ATOM 1107 N N . ILE A 1 137 ? -14.294 7.240 26.320 1.00 74.44 137 ILE A N 1
ATOM 1108 C CA . ILE A 1 137 ? -13.295 7.584 25.305 1.00 74.44 137 ILE A CA 1
ATOM 1109 C C . ILE A 1 137 ? -14.010 8.091 24.048 1.00 74.44 137 ILE A C 1
ATOM 1111 O O . ILE A 1 137 ? -14.982 7.493 23.582 1.00 74.44 137 ILE A O 1
ATOM 1115 N N . LEU A 1 138 ? -13.532 9.212 23.506 1.00 77.38 138 LEU A N 1
ATOM 1116 C CA . LEU A 1 138 ? -13.964 9.734 22.213 1.00 77.38 138 LEU A CA 1
ATOM 1117 C C . LEU A 1 138 ? -13.012 9.210 21.132 1.00 77.38 138 LEU A C 1
ATOM 1119 O O . LEU A 1 138 ? -11.853 9.611 21.080 1.00 77.38 138 LEU A O 1
ATOM 1123 N N . GLU A 1 139 ? -13.498 8.311 20.280 1.00 75.88 139 GLU A N 1
ATOM 1124 C CA . GLU A 1 139 ? -12.774 7.859 19.090 1.00 75.88 139 GLU A CA 1
ATOM 1125 C C . GLU A 1 139 ? -13.135 8.791 17.923 1.00 75.88 139 GLU A C 1
ATOM 1127 O O . GLU A 1 139 ? -14.319 8.953 17.624 1.00 75.88 139 GLU A O 1
ATOM 1132 N N . THR A 1 140 ? -12.142 9.402 17.269 1.00 71.06 140 THR A N 1
ATOM 1133 C CA . THR A 1 140 ? -12.321 10.278 16.097 1.00 71.06 140 THR A CA 1
ATOM 1134 C C . THR A 1 140 ? -11.577 9.726 14.883 1.00 71.06 140 THR A C 1
ATOM 1136 O O . THR A 1 140 ? -10.457 9.228 14.987 1.00 71.06 140 THR A O 1
ATOM 1139 N N . PHE A 1 141 ? -12.216 9.791 13.720 1.00 69.06 141 PHE A N 1
ATOM 1140 C CA . PHE A 1 141 ? -11.661 9.423 12.423 1.00 69.06 141 PHE A CA 1
ATOM 1141 C C . PHE A 1 141 ? -11.905 10.596 11.469 1.00 69.06 141 PHE A C 1
ATOM 1143 O O . PHE A 1 141 ? -13.007 11.140 11.442 1.00 69.06 141 PHE A O 1
ATOM 1150 N N . PHE A 1 142 ? -10.873 10.990 10.725 1.00 59.84 142 PHE A N 1
ATOM 1151 C CA . PHE A 1 142 ? -10.909 12.053 9.717 1.00 59.84 142 PHE A CA 1
ATOM 1152 C C . PHE A 1 142 ? -10.711 11.450 8.325 1.00 59.84 142 PHE A C 1
ATOM 1154 O O . PHE A 1 142 ? -9.995 10.422 8.237 1.00 59.84 142 PHE A O 1
#

Organism: NCBI:txid13131

Secondary structure (DSSP, 8-state):
--TTS--TT---HHHHHHHHHHHHTT--HHHHHHHH---HHHHHHHHHHHHHHHHHHHHHSPPS-BTTB-EEEP-----SPPGGG-SPPPGGGSPPP---------------------PPP--SS----EEEEETTEEEEE-

Sequence (142 aa):
MDRNGKCNSGLNLCDIVELVWYWVFQIKVTQAEVFTKRSRSTIVDWYNLCRDVAVAEFQKRKKMGGPGLVVQIDESLFQGKRKYNRGRLHLGDRKPEENSDENEESSDEDEVISNQNYGQRIQGPWIFGLCCKHDGILETFF

pLDDT: mean 73.46, std 18.7, range [36.84, 96.94]